Protein AF-A0AAP4A3H9-F1 (afdb_monomer)

Sequence (93 aa):
MTSNQYAMFLQRFIKNPKRVGSVLPSSRFLASKMVQSVSWDDVSKIAEFGSGTGAITRFIELRVNRSAIDKIDFVPLNFPPAFVYTCRKKEGI

Secondary structure (DSSP, 8-state):
--HHHHHHHHHHHHH-TTT---SSPPPHHHHHHHHHTS-GGG-SEEEEET-TTSTTHHHHHHHS-GGGEEEEEEETTSSS-EEEEEE------

InterPro domains:
  IPR029063 S-adenosyl-L-methionine-dependent methyltransferase superfamily [SSF53335] (9-66)

Solvent-accessible surface area (backbone atoms only — not comparable to full-atom values): 5738 Å² total; per-residue (Å²): 139,65,74,66,60,57,51,54,51,46,52,54,43,71,74,42,57,95,79,48,97,58,95,63,82,70,51,71,67,56,31,49,54,67,53,65,76,53,66,65,75,74,47,36,68,48,74,43,68,53,52,80,90,38,61,49,54,60,51,47,62,73,64,51,59,70,93,33,52,77,45,79,46,77,42,75,91,40,94,61,40,29,43,34,41,36,28,56,56,68,77,79,130

pLDDT: mean 71.61, std 13.07, range [40.53, 90.0]

Mean predicted aligned error: 10.51 Å

Organism: Paenibacillus polymyxa (NCBI:txid1406)

Nearest PDB structures (foldseek):
  8p5d-assembly1_SW0  TM=5.035E-01  e=1.418E+00  Spraguea lophii 42_110
  6htq-assembly1_h  TM=4.420E-01  e=6.957E-01  Bacillus subtilis subsp. subtilis str. 168
  8g4s-assembly1_W  TM=5.107E-01  e=2.230E+00  Giardia duodenalis assemblage A
  5kkp-assembly1_A  TM=4.566E-01  e=3.741E+00  Homo sapiens
  4v4p-assembly1_AT  TM=3.648E-01  e=3.287E+00  Thermus thermophilus HB8

Radius of gyration: 15.05 Å; Cα contacts (8 Å, |Δi|>4): 99; chains: 1; bounding box: 42×27×37 Å

Foldseek 3Di:
DDPVVQVVVQVLCVVCVVLDVDNGDDDLVRLLVVLVVDPQLADQKDKDFSCPPVSNVVNNVVSHDPVQFPDWDWAVVDVRIIIMTGGDRPDDD

Structure (mmCIF, N/CA/C/O backbone):
data_AF-A0AAP4A3H9-F1
#
_entry.id   AF-A0AAP4A3H9-F1
#
loop_
_atom_site.group_PDB
_atom_site.id
_atom_site.type_symbol
_atom_site.label_atom_id
_atom_site.label_alt_id
_atom_site.label_comp_id
_atom_site.label_asym_id
_atom_site.label_entity_id
_atom_site.label_seq_id
_atom_site.pdbx_PDB_ins_code
_atom_site.Cartn_x
_atom_site.Cartn_y
_atom_site.Cartn_z
_atom_site.occupancy
_atom_site.B_iso_or_equiv
_atom_site.auth_seq_id
_atom_site.auth_comp_id
_atom_site.auth_asym_id
_atom_site.auth_atom_id
_atom_site.pdbx_PDB_model_num
ATOM 1 N N . MET A 1 1 ? 15.902 11.861 7.962 1.00 44.09 1 MET A N 1
ATOM 2 C CA . MET A 1 1 ? 15.765 11.243 6.621 1.00 44.09 1 MET A CA 1
ATOM 3 C C . MET A 1 1 ? 16.951 11.713 5.810 1.00 44.09 1 MET A C 1
ATOM 5 O O . MET A 1 1 ? 17.149 12.914 5.744 1.00 44.09 1 MET A O 1
ATOM 9 N N . THR A 1 2 ? 17.785 10.808 5.309 1.00 40.53 2 THR A N 1
ATOM 10 C CA . THR A 1 2 ? 19.093 11.140 4.723 1.00 40.53 2 THR A CA 1
ATOM 11 C C . THR A 1 2 ? 19.033 11.242 3.196 1.00 40.53 2 THR A C 1
ATOM 13 O O . THR A 1 2 ? 18.283 10.509 2.548 1.00 40.53 2 THR A O 1
ATOM 16 N N . SER A 1 3 ? 19.851 12.126 2.615 1.00 56.16 3 SER A N 1
ATOM 17 C CA . SER A 1 3 ? 19.941 12.415 1.170 1.00 56.16 3 SER A CA 1
ATOM 18 C C . SER A 1 3 ? 20.202 11.179 0.293 1.00 56.16 3 SER A C 1
ATOM 20 O O . SER A 1 3 ? 19.817 11.144 -0.872 1.00 56.16 3 SER A O 1
ATOM 22 N N . ASN A 1 4 ? 20.782 10.124 0.871 1.00 61.12 4 ASN A N 1
ATOM 23 C CA . ASN A 1 4 ? 21.137 8.888 0.174 1.00 61.12 4 ASN A CA 1
ATOM 24 C C . ASN A 1 4 ? 19.908 8.062 -0.277 1.00 61.12 4 ASN A C 1
ATOM 26 O O . ASN A 1 4 ? 19.938 7.393 -1.306 1.00 61.12 4 ASN A O 1
ATOM 30 N N . GLN A 1 5 ? 18.783 8.154 0.446 1.00 56.19 5 GLN A N 1
ATOM 31 C CA . GLN A 1 5 ? 17.540 7.465 0.063 1.00 56.19 5 GLN A CA 1
ATOM 32 C C . GLN A 1 5 ? 16.914 8.095 -1.191 1.00 56.19 5 GLN A C 1
ATOM 34 O O . GLN A 1 5 ? 16.487 7.375 -2.089 1.00 56.19 5 GLN A O 1
ATOM 39 N N . TYR A 1 6 ? 16.926 9.428 -1.299 1.00 60.97 6 TYR A N 1
ATOM 40 C CA . TYR A 1 6 ? 16.431 10.139 -2.484 1.00 60.97 6 TYR A CA 1
ATOM 41 C C . TYR A 1 6 ? 17.254 9.824 -3.737 1.00 60.97 6 TYR A C 1
ATOM 43 O O . TYR A 1 6 ? 16.676 9.604 -4.798 1.00 60.97 6 TYR A O 1
ATOM 51 N N . ALA A 1 7 ? 18.581 9.722 -3.608 1.00 59.44 7 ALA A N 1
ATOM 52 C CA . ALA A 1 7 ? 19.461 9.340 -4.711 1.00 59.44 7 ALA A CA 1
ATOM 53 C C . ALA A 1 7 ? 19.181 7.910 -5.217 1.00 59.44 7 ALA A C 1
ATOM 55 O O . ALA A 1 7 ? 19.091 7.696 -6.425 1.00 59.44 7 ALA A O 1
ATOM 56 N N . MET A 1 8 ? 18.945 6.943 -4.319 1.00 59.38 8 MET A N 1
ATOM 57 C CA . MET A 1 8 ? 18.536 5.583 -4.708 1.00 59.38 8 MET A CA 1
ATOM 58 C C . MET A 1 8 ? 17.155 5.544 -5.382 1.00 59.38 8 MET A C 1
ATOM 60 O O . MET A 1 8 ? 16.955 4.773 -6.324 1.00 59.38 8 MET A O 1
ATOM 64 N N . PHE A 1 9 ? 16.202 6.371 -4.940 1.00 61.75 9 PHE A N 1
ATOM 65 C CA . PHE A 1 9 ? 14.894 6.491 -5.596 1.00 61.75 9 PHE A CA 1
ATOM 66 C C . PHE A 1 9 ? 15.009 7.105 -6.992 1.00 61.75 9 PHE A C 1
ATOM 68 O O . PHE A 1 9 ? 14.438 6.560 -7.937 1.00 61.75 9 PHE A O 1
ATOM 75 N N . LEU A 1 10 ? 15.798 8.172 -7.144 1.00 58.56 10 LEU A N 1
ATOM 76 C CA . LEU A 1 10 ? 16.061 8.806 -8.434 1.00 58.56 10 LEU A CA 1
ATOM 77 C C . LEU A 1 10 ? 16.787 7.847 -9.392 1.00 58.56 10 LEU A C 1
ATOM 79 O O . LEU A 1 10 ? 16.422 7.744 -10.558 1.00 58.56 10 LEU A O 1
ATOM 83 N N . GLN A 1 11 ? 17.745 7.058 -8.898 1.00 60.31 11 GLN A N 1
ATOM 84 C CA . GLN A 1 11 ? 18.428 6.035 -9.694 1.00 60.31 11 GLN A CA 1
ATOM 85 C C . GLN A 1 11 ? 17.470 4.927 -10.166 1.00 60.31 11 GLN A C 1
ATOM 87 O O . GLN A 1 11 ? 17.575 4.457 -11.300 1.00 60.31 11 GLN A O 1
ATOM 92 N N . ARG A 1 12 ? 16.520 4.503 -9.321 1.00 58.75 12 ARG A N 1
ATOM 93 C CA . ARG A 1 12 ? 15.486 3.523 -9.700 1.00 58.75 12 ARG A CA 1
ATOM 94 C C . ARG A 1 12 ? 14.477 4.098 -10.699 1.00 58.75 12 ARG A C 1
ATOM 96 O O . ARG A 1 12 ? 14.074 3.371 -11.604 1.00 58.75 12 ARG A O 1
ATOM 103 N N . PHE A 1 13 ? 14.134 5.382 -10.577 1.00 58.19 13 PHE A N 1
ATOM 104 C CA . PHE A 1 13 ? 13.308 6.118 -11.538 1.00 58.19 13 PHE A CA 1
ATOM 105 C C . PHE A 1 13 ? 13.988 6.214 -12.915 1.00 58.19 13 PHE A C 1
ATOM 107 O O . PHE A 1 13 ? 13.413 5.783 -13.913 1.00 58.19 13 PHE A O 1
ATOM 114 N N . ILE A 1 14 ? 15.250 6.662 -12.961 1.00 56.47 14 ILE A N 1
ATOM 115 C CA . ILE A 1 14 ? 16.040 6.791 -14.201 1.00 56.47 14 ILE A CA 1
ATOM 116 C C . ILE A 1 14 ? 16.253 5.430 -14.885 1.00 56.47 14 ILE A C 1
ATOM 118 O O . ILE A 1 14 ? 16.290 5.357 -16.111 1.00 56.47 14 ILE A O 1
ATOM 122 N N . LYS A 1 15 ? 16.349 4.332 -14.122 1.00 60.56 15 LYS A N 1
ATOM 123 C CA . LYS A 1 15 ? 16.491 2.979 -14.687 1.00 60.56 15 LYS A CA 1
ATOM 124 C C . LYS A 1 15 ? 15.218 2.436 -15.350 1.00 60.56 15 LYS A C 1
ATOM 126 O O . LYS A 1 15 ? 15.344 1.574 -16.211 1.00 60.56 15 LYS A O 1
ATOM 131 N N . ASN A 1 16 ? 14.015 2.884 -14.969 1.00 55.72 16 ASN A N 1
ATOM 132 C CA . ASN A 1 16 ? 12.749 2.363 -15.521 1.00 55.72 16 ASN A CA 1
ATOM 133 C C . ASN A 1 16 ? 11.676 3.456 -15.754 1.00 55.72 16 ASN A C 1
ATOM 135 O O . ASN A 1 16 ? 10.554 3.336 -15.251 1.00 55.72 16 ASN A O 1
ATOM 139 N N . PRO A 1 17 ? 11.964 4.495 -16.560 1.00 48.50 17 PRO A N 1
ATOM 140 C CA . PRO A 1 17 ? 11.081 5.655 -16.732 1.00 48.50 17 PRO A CA 1
ATOM 141 C C . PRO A 1 17 ? 9.756 5.316 -17.433 1.00 48.50 17 PRO A C 1
ATOM 143 O O . PRO A 1 17 ? 8.754 5.981 -17.219 1.00 48.50 17 PRO A O 1
ATOM 146 N N . LYS A 1 18 ? 9.700 4.228 -18.216 1.00 49.59 18 LYS A N 1
ATOM 147 C CA . LYS A 1 18 ? 8.463 3.752 -18.869 1.00 49.59 18 LYS A CA 1
ATOM 148 C C . LYS A 1 18 ? 7.464 3.081 -17.907 1.00 49.59 18 LYS A C 1
ATOM 150 O O . LYS A 1 18 ? 6.360 2.757 -18.327 1.00 49.59 18 LYS A O 1
ATOM 155 N N . ARG A 1 19 ? 7.844 2.837 -16.641 1.00 54.25 19 ARG A N 1
ATOM 156 C CA . ARG A 1 19 ? 6.982 2.234 -15.600 1.00 54.25 19 ARG A CA 1
ATOM 157 C C . ARG A 1 19 ? 6.590 3.204 -14.481 1.00 54.25 19 ARG A C 1
ATOM 159 O O . ARG A 1 19 ? 5.734 2.860 -13.674 1.00 54.25 19 ARG A O 1
ATOM 166 N N . VAL A 1 20 ? 7.208 4.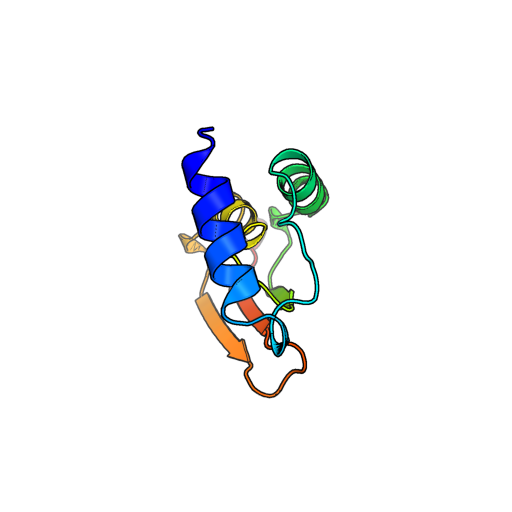384 -14.405 1.00 57.09 20 VAL A N 1
ATOM 167 C CA . VAL A 1 20 ? 6.992 5.348 -13.319 1.00 57.09 20 VAL A CA 1
ATOM 168 C C . VAL A 1 20 ? 6.643 6.702 -13.934 1.00 57.09 20 VAL A C 1
ATOM 170 O O . VAL A 1 20 ? 7.496 7.343 -14.532 1.00 57.09 20 VAL A O 1
ATOM 173 N N . GLY A 1 21 ? 5.385 7.131 -13.799 1.00 53.69 21 GLY A N 1
ATOM 174 C CA . GLY A 1 21 ? 4.885 8.398 -14.361 1.00 53.69 21 GLY A CA 1
ATOM 175 C C . GLY A 1 21 ? 5.267 9.657 -13.570 1.00 53.69 21 GLY A C 1
ATOM 176 O O . GLY A 1 21 ? 4.921 10.759 -13.983 1.00 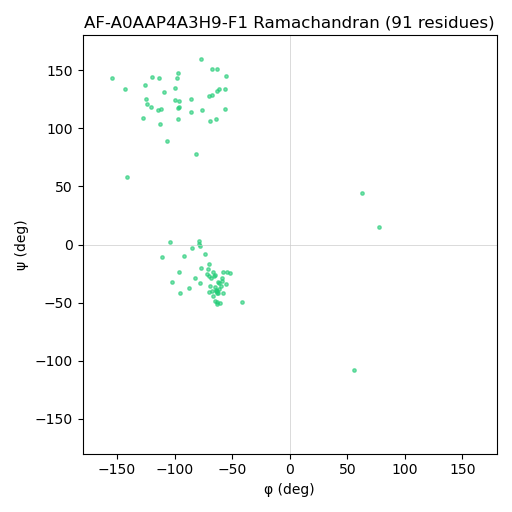53.69 21 GLY A O 1
ATOM 177 N N . SER A 1 22 ? 5.979 9.508 -12.447 1.00 57.44 22 SER A N 1
ATOM 178 C CA . SER A 1 22 ? 6.322 10.599 -11.526 1.00 57.44 22 SER A CA 1
ATOM 179 C C . SER A 1 22 ? 7.830 10.688 -11.316 1.00 57.44 22 SER A C 1
ATOM 181 O O . SER A 1 22 ? 8.441 9.745 -10.821 1.00 57.44 22 SER A O 1
ATOM 183 N N . VAL A 1 23 ? 8.414 11.846 -11.638 1.00 55.69 23 VAL A N 1
ATOM 184 C CA . VAL A 1 23 ? 9.858 12.137 -11.493 1.00 55.69 23 VAL A CA 1
ATOM 185 C C . VAL A 1 23 ? 10.311 12.133 -10.029 1.00 55.69 23 VAL A C 1
ATOM 187 O O . VAL A 1 23 ? 11.468 11.842 -9.726 1.00 55.69 23 VAL A O 1
ATOM 190 N N . LEU A 1 24 ? 9.390 12.421 -9.105 1.00 57.62 24 LEU A N 1
ATOM 191 C CA . LEU A 1 24 ? 9.640 12.491 -7.670 1.00 57.62 24 LEU A CA 1
ATOM 192 C C . LEU A 1 24 ? 8.666 11.574 -6.910 1.00 57.62 24 LEU A C 1
ATOM 194 O O . LEU A 1 24 ? 7.474 11.559 -7.228 1.00 57.62 24 LEU A O 1
ATOM 198 N N . PRO A 1 25 ? 9.139 10.816 -5.901 1.00 63.88 25 PRO A N 1
ATOM 199 C CA . PRO A 1 25 ? 8.259 10.035 -5.040 1.00 63.88 25 PRO A CA 1
ATOM 200 C C . PRO A 1 25 ? 7.382 10.956 -4.180 1.00 63.88 25 PRO A C 1
ATOM 202 O O . PRO A 1 25 ? 7.806 12.047 -3.793 1.00 63.88 25 PRO A O 1
ATOM 205 N N . SER A 1 26 ? 6.182 10.490 -3.820 1.00 70.38 26 SER A N 1
ATOM 206 C CA . SER A 1 26 ? 5.316 11.201 -2.874 1.00 70.38 26 SER A CA 1
ATOM 207 C C . SER A 1 26 ? 6.046 11.453 -1.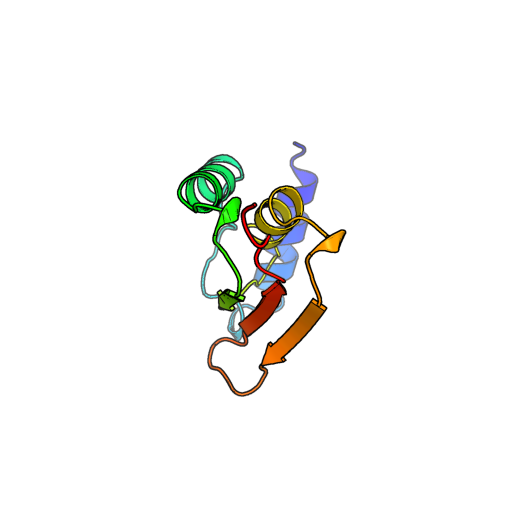555 1.00 70.38 26 SER A C 1
ATOM 209 O O . SER A 1 26 ? 6.673 10.553 -0.987 1.00 70.38 26 SER A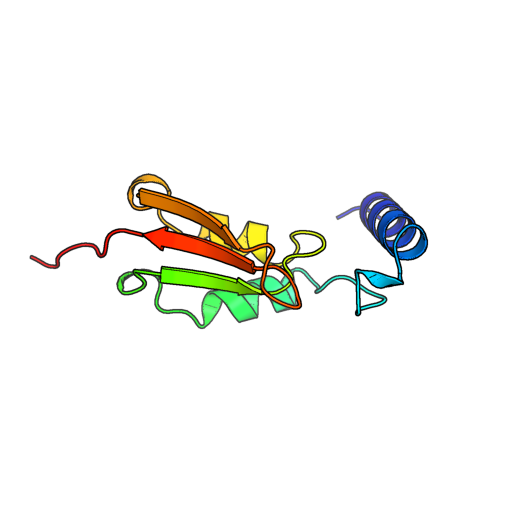 O 1
ATOM 211 N N . SER A 1 27 ? 5.955 12.683 -1.044 1.00 77.44 27 SER A N 1
ATOM 212 C CA . SER A 1 27 ? 6.535 13.024 0.254 1.00 77.44 27 SER A CA 1
ATOM 213 C C . SER A 1 27 ? 5.853 12.220 1.367 1.00 77.44 27 SER A C 1
ATOM 215 O O . SER A 1 27 ? 4.670 11.882 1.282 1.00 77.44 27 SER A O 1
ATOM 217 N N . ARG A 1 28 ? 6.571 11.939 2.460 1.00 76.56 28 ARG A N 1
ATOM 218 C CA . ARG A 1 28 ? 5.978 11.249 3.623 1.00 76.56 28 ARG A CA 1
ATOM 219 C C . ARG A 1 28 ? 4.791 12.001 4.213 1.00 76.56 28 ARG A C 1
ATOM 221 O O . ARG A 1 28 ? 3.891 11.369 4.754 1.00 76.56 28 ARG A O 1
ATOM 228 N N . PHE A 1 29 ? 4.803 13.329 4.126 1.00 82.00 29 PHE A N 1
ATOM 229 C CA . PHE A 1 29 ? 3.691 14.152 4.580 1.00 82.00 29 PHE A CA 1
ATOM 230 C C . PHE A 1 29 ? 2.440 13.888 3.737 1.00 82.00 29 PHE A C 1
ATOM 232 O O . PHE A 1 29 ? 1.383 13.601 4.295 1.00 82.00 29 PHE A O 1
ATOM 239 N N . LEU A 1 30 ? 2.586 13.892 2.407 1.00 84.81 30 LEU A N 1
ATOM 240 C CA . LEU A 1 30 ? 1.488 13.613 1.487 1.00 84.81 30 LEU A CA 1
ATOM 241 C C . LEU A 1 30 ? 0.959 12.186 1.667 1.00 84.81 30 LEU A C 1
ATOM 243 O O . LEU A 1 30 ? -0.235 12.010 1.878 1.00 84.81 30 LEU A O 1
ATOM 247 N N . ALA A 1 31 ? 1.841 11.182 1.682 1.00 86.19 31 ALA A N 1
ATOM 248 C CA . ALA A 1 31 ? 1.443 9.787 1.879 1.00 86.19 31 ALA A CA 1
ATOM 249 C C . ALA A 1 31 ? 0.698 9.580 3.212 1.00 86.19 31 ALA A C 1
ATOM 251 O O . ALA A 1 31 ? -0.338 8.921 3.256 1.00 86.19 31 ALA A O 1
ATOM 252 N N . SER A 1 32 ? 1.172 10.209 4.293 1.00 85.88 32 SER A N 1
ATOM 253 C CA . SER A 1 32 ? 0.501 10.166 5.595 1.00 85.88 32 SER A CA 1
ATOM 254 C C . SER A 1 32 ? -0.893 10.797 5.545 1.00 85.88 32 SER A C 1
ATOM 256 O O . SER A 1 32 ? -1.833 10.233 6.098 1.00 85.88 32 SER A O 1
ATOM 258 N N . LYS A 1 33 ? -1.055 11.932 4.854 1.00 88.81 33 LYS A N 1
ATOM 259 C CA . LYS A 1 33 ? -2.358 12.594 4.691 1.00 88.81 33 LYS A CA 1
ATOM 260 C C . LYS A 1 33 ? -3.334 11.784 3.838 1.00 88.81 33 LYS A C 1
ATOM 262 O O . LYS A 1 33 ? -4.493 11.687 4.219 1.00 88.81 33 LYS A O 1
ATOM 267 N N . MET A 1 34 ? -2.864 11.157 2.759 1.00 89.38 34 MET A N 1
ATOM 268 C CA . MET A 1 34 ? -3.686 10.291 1.900 1.00 89.38 34 MET A CA 1
ATOM 269 C C . MET A 1 34 ? -4.254 9.083 2.656 1.00 89.38 34 MET A C 1
ATOM 271 O O . MET A 1 34 ? -5.388 8.681 2.434 1.00 89.38 34 MET A O 1
ATOM 275 N N . VAL A 1 35 ? -3.468 8.503 3.562 1.00 90.00 35 VAL A N 1
ATOM 276 C CA . VAL A 1 35 ? -3.872 7.332 4.354 1.00 90.00 35 VAL A CA 1
ATOM 277 C C . VAL A 1 35 ? -4.721 7.745 5.571 1.00 90.00 35 VAL A C 1
ATOM 279 O O . VAL A 1 35 ? -5.576 6.987 6.015 1.00 90.00 35 VAL A O 1
ATOM 282 N N . GLN A 1 36 ? -4.533 8.952 6.115 1.00 88.88 36 GLN A N 1
ATOM 283 C CA . GLN A 1 36 ? -5.324 9.463 7.248 1.00 88.88 36 GLN A CA 1
ATOM 284 C C . GLN A 1 36 ? -6.805 9.684 6.922 1.00 88.88 36 GLN A C 1
ATOM 286 O O . GLN A 1 36 ? -7.623 9.617 7.831 1.00 88.88 36 GLN A O 1
ATOM 291 N N . SER A 1 37 ? -7.160 9.951 5.664 1.00 86.00 37 SER A N 1
ATOM 292 C CA . SER A 1 37 ? -8.549 10.210 5.260 1.00 86.00 37 SER A CA 1
ATOM 293 C C . SER A 1 37 ? -9.410 8.950 5.106 1.00 86.00 37 SER A C 1
ATOM 295 O O . SER A 1 37 ? -10.573 9.059 4.736 1.00 86.00 37 SER A O 1
ATOM 297 N N . VAL A 1 38 ? -8.853 7.760 5.343 1.00 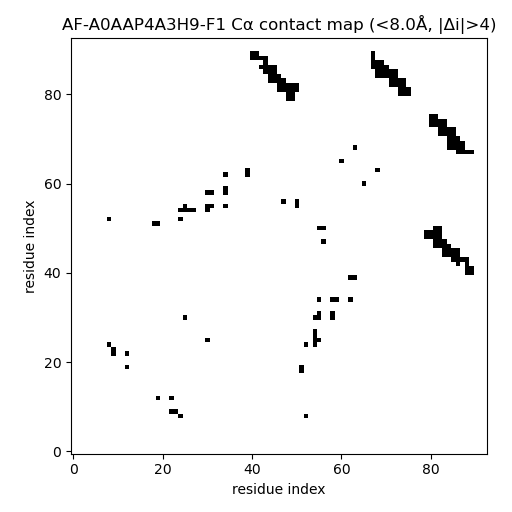87.88 38 VAL A N 1
ATOM 298 C CA . VAL A 1 38 ? -9.545 6.476 5.168 1.00 87.88 38 VAL A CA 1
ATOM 299 C C . VAL A 1 38 ? -10.047 5.956 6.519 1.00 87.88 38 VAL A C 1
ATOM 301 O O . VAL A 1 38 ? -9.304 5.942 7.500 1.00 87.88 38 VAL A O 1
ATOM 304 N N . SER A 1 39 ? -11.296 5.492 6.569 1.00 85.75 39 SER A N 1
ATOM 305 C CA . SER A 1 39 ? -11.920 4.868 7.744 1.00 85.75 39 SER A CA 1
ATOM 306 C C . SER A 1 39 ? -11.521 3.391 7.870 1.00 85.75 39 SER A C 1
ATOM 308 O O . SER A 1 39 ? -12.278 2.499 7.496 1.00 85.75 39 SER A O 1
ATOM 310 N N . TRP A 1 40 ? -10.309 3.131 8.367 1.00 84.88 40 TRP A N 1
ATOM 311 C CA . TRP A 1 40 ? -9.678 1.799 8.383 1.00 84.88 40 TRP A CA 1
ATOM 312 C C . TRP A 1 40 ? -10.463 0.697 9.110 1.00 84.88 40 TRP A C 1
ATOM 314 O O . TRP A 1 40 ? -10.273 -0.471 8.783 1.00 84.88 40 TRP A O 1
ATOM 324 N N . ASP A 1 41 ? -11.346 1.044 10.048 1.00 81.38 41 ASP A N 1
ATOM 325 C CA . ASP A 1 41 ? -12.159 0.072 10.792 1.00 81.38 41 ASP A CA 1
ATOM 326 C C . ASP A 1 41 ? -13.238 -0.610 9.927 1.00 81.38 41 ASP A C 1
ATOM 328 O O . ASP A 1 41 ? -13.594 -1.763 10.171 1.00 81.38 41 ASP A O 1
ATOM 332 N N . ASP A 1 42 ? -13.709 0.062 8.871 1.00 81.56 42 ASP A N 1
ATOM 333 C CA . ASP A 1 42 ? -14.770 -0.427 7.977 1.00 81.56 42 ASP A CA 1
ATOM 334 C C . ASP A 1 42 ? -14.252 -0.939 6.624 1.00 81.56 42 ASP A C 1
ATOM 336 O O . ASP A 1 42 ? -15.029 -1.349 5.755 1.00 81.56 42 ASP A O 1
ATOM 340 N N . VAL A 1 43 ? -12.936 -0.927 6.416 1.00 83.44 43 VAL A N 1
ATOM 341 C CA . VAL A 1 43 ? -12.331 -1.268 5.127 1.00 83.44 43 VAL A CA 1
ATOM 342 C C . VAL A 1 43 ? -12.119 -2.777 5.008 1.00 83.44 43 VAL A C 1
ATOM 344 O O . VAL A 1 43 ? -11.279 -3.364 5.685 1.00 83.44 43 VAL A O 1
ATOM 347 N N . SER A 1 44 ? -12.847 -3.404 4.082 1.00 82.12 44 SER A N 1
ATOM 348 C CA . SER A 1 44 ? -12.703 -4.829 3.748 1.00 82.12 44 SER A CA 1
ATOM 349 C C . SER A 1 44 ? -11.805 -5.089 2.538 1.00 82.12 44 SER A C 1
ATOM 351 O O . SER A 1 44 ? -11.253 -6.174 2.390 1.00 82.12 44 SER A O 1
ATOM 353 N N . LYS A 1 45 ? -11.640 -4.121 1.634 1.00 86.00 45 LYS A N 1
ATOM 354 C CA . LYS A 1 45 ? -10.796 -4.273 0.442 1.00 86.00 45 LYS A CA 1
ATOM 355 C C . LYS A 1 45 ? -10.071 -2.976 0.130 1.00 86.00 45 LYS A C 1
ATOM 357 O O . LYS A 1 45 ? -10.683 -1.913 0.106 1.00 86.00 45 LYS A O 1
ATOM 362 N N . ILE A 1 46 ? -8.775 -3.074 -0.141 1.00 86.88 46 ILE A N 1
ATOM 363 C CA . ILE A 1 46 ? -7.916 -1.946 -0.508 1.00 86.88 46 ILE A CA 1
ATOM 364 C C . ILE A 1 46 ? -7.253 -2.291 -1.827 1.00 86.88 46 ILE A C 1
ATOM 366 O O . ILE A 1 46 ? -6.596 -3.322 -1.924 1.00 86.88 46 ILE A O 1
ATOM 370 N N . ALA A 1 47 ? -7.389 -1.428 -2.826 1.00 86.56 47 ALA A N 1
ATOM 371 C CA . ALA A 1 47 ? -6.650 -1.540 -4.074 1.00 86.56 47 ALA A CA 1
ATOM 372 C C . ALA A 1 47 ? -5.649 -0.386 -4.169 1.00 86.56 47 ALA A C 1
ATOM 374 O O . ALA A 1 47 ? -6.036 0.781 -4.222 1.00 86.56 47 ALA A O 1
ATOM 375 N N . GLU A 1 48 ? -4.360 -0.711 -4.186 1.00 83.25 48 GLU A N 1
ATOM 376 C CA . GLU A 1 48 ? -3.291 0.236 -4.482 1.00 83.25 48 GLU A CA 1
ATOM 377 C C . GLU A 1 48 ? -2.900 0.106 -5.955 1.00 83.25 48 GLU A C 1
ATOM 379 O O . GLU A 1 48 ? -2.278 -0.873 -6.378 1.00 83.25 48 GLU A O 1
ATOM 384 N N . PHE A 1 49 ? -3.273 1.111 -6.742 1.00 80.06 49 PHE A N 1
ATOM 385 C CA . PHE A 1 49 ? -2.939 1.193 -8.159 1.00 80.06 49 PHE A CA 1
ATOM 386 C C . PHE A 1 49 ? -1.565 1.829 -8.347 1.00 80.06 49 PHE A C 1
ATOM 388 O O . PHE A 1 49 ? -1.326 2.940 -7.879 1.00 80.06 49 PHE A O 1
ATOM 395 N N . GLY A 1 50 ? -0.664 1.148 -9.061 1.00 71.38 50 GLY A N 1
ATOM 396 C CA . GLY A 1 50 ? 0.639 1.717 -9.400 1.00 71.38 50 GLY A CA 1
ATOM 397 C C . GLY A 1 50 ? 1.516 2.020 -8.180 1.00 71.38 50 GLY A C 1
ATOM 398 O O . GLY A 1 50 ? 2.146 3.074 -8.134 1.00 71.38 50 GLY A O 1
ATOM 399 N N . SER A 1 51 ? 1.588 1.093 -7.215 1.00 67.88 51 SER A N 1
ATOM 400 C CA . SER A 1 51 ? 2.344 1.245 -5.954 1.00 67.88 51 SER A CA 1
ATOM 401 C C . SER A 1 51 ? 3.811 1.661 -6.142 1.00 67.88 51 SER A C 1
ATOM 403 O O . SER A 1 51 ? 4.403 2.290 -5.263 1.00 67.88 51 SER A O 1
ATOM 405 N N . GLY A 1 52 ? 4.396 1.368 -7.310 1.00 69.94 52 GLY A N 1
ATOM 406 C CA . GLY A 1 52 ? 5.649 1.949 -7.781 1.00 69.94 52 GLY A CA 1
ATOM 407 C C . GLY A 1 52 ? 6.796 1.747 -6.792 1.00 69.94 52 GLY A C 1
ATOM 408 O O . GLY A 1 52 ? 7.333 0.653 -6.652 1.00 69.94 52 GLY A O 1
ATOM 409 N N . THR A 1 53 ? 7.200 2.826 -6.123 1.00 68.44 53 THR A N 1
ATOM 410 C CA . THR A 1 53 ? 8.299 2.844 -5.147 1.00 68.44 53 THR A CA 1
ATOM 411 C C . THR A 1 53 ? 7.891 2.443 -3.724 1.00 68.44 53 THR A C 1
ATOM 413 O O . THR A 1 53 ? 8.753 2.386 -2.847 1.00 68.44 53 THR A O 1
ATOM 416 N N . 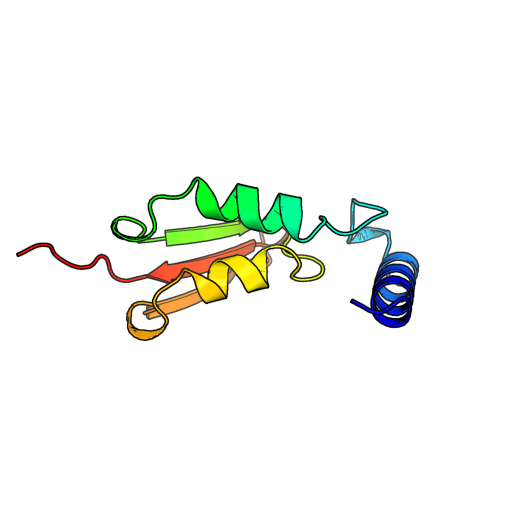GLY A 1 54 ? 6.605 2.180 -3.476 1.00 73.94 54 GLY A N 1
ATOM 417 C CA . GLY A 1 54 ? 6.064 1.799 -2.169 1.00 73.94 54 GLY A CA 1
ATOM 418 C C . GLY A 1 54 ? 5.895 2.962 -1.186 1.00 73.94 54 GLY A C 1
ATOM 419 O O . GLY A 1 54 ? 5.744 2.746 0.019 1.00 73.94 54 GLY A O 1
ATOM 420 N N . ALA A 1 55 ? 5.949 4.209 -1.675 1.00 79.12 55 ALA A N 1
ATOM 421 C CA . ALA A 1 55 ? 5.878 5.409 -0.839 1.00 79.12 55 ALA A CA 1
ATOM 422 C C . ALA A 1 55 ? 4.555 5.516 -0.061 1.00 79.12 55 ALA A C 1
ATOM 424 O O . ALA A 1 55 ? 4.560 6.019 1.062 1.00 79.12 55 ALA A O 1
ATOM 425 N N . ILE A 1 56 ? 3.453 5.028 -0.642 1.00 83.44 56 ILE A N 1
ATOM 426 C CA . ILE A 1 56 ? 2.126 4.977 -0.015 1.00 83.44 56 ILE A CA 1
ATOM 427 C C . ILE A 1 56 ? 1.897 3.605 0.630 1.00 83.44 56 ILE A C 1
ATOM 429 O O . ILE A 1 56 ? 1.467 3.569 1.784 1.00 83.44 56 ILE A O 1
ATOM 433 N N . THR A 1 57 ? 2.290 2.509 -0.034 1.00 84.62 57 THR A N 1
ATOM 434 C CA . THR A 1 57 ? 2.225 1.129 0.486 1.00 84.62 57 THR A CA 1
ATOM 435 C C . THR A 1 57 ? 2.646 1.017 1.950 1.00 84.62 57 THR A C 1
ATOM 437 O O . THR A 1 57 ? 1.898 0.497 2.772 1.00 84.62 57 THR A O 1
ATOM 440 N N . ARG A 1 58 ? 3.799 1.591 2.329 1.00 83.12 58 ARG A N 1
ATOM 441 C CA . ARG A 1 58 ? 4.294 1.531 3.717 1.00 83.12 58 ARG A CA 1
ATOM 442 C C . ARG A 1 58 ? 3.328 2.151 4.732 1.00 83.12 58 ARG A C 1
ATOM 444 O O . ARG A 1 58 ? 3.261 1.700 5.869 1.00 83.12 58 ARG A O 1
ATOM 451 N N . PHE A 1 59 ? 2.628 3.221 4.365 1.00 87.62 59 PHE A N 1
ATOM 452 C CA . PHE A 1 59 ? 1.671 3.870 5.261 1.00 87.62 59 PHE A CA 1
ATOM 453 C C . PHE A 1 59 ? 0.355 3.098 5.338 1.00 87.62 59 PHE A C 1
ATOM 455 O O . PHE A 1 59 ? -0.235 3.062 6.414 1.00 87.62 59 PHE A O 1
ATOM 462 N N . ILE A 1 60 ? -0.062 2.447 4.247 1.00 87.38 60 ILE A N 1
ATOM 463 C CA . ILE A 1 60 ? -1.201 1.519 4.248 1.00 87.38 60 ILE A CA 1
ATOM 464 C C . ILE A 1 60 ? -0.913 0.361 5.212 1.00 87.38 60 ILE A C 1
ATOM 466 O O . ILE A 1 60 ? -1.698 0.117 6.121 1.00 87.38 60 ILE A O 1
ATOM 470 N N . GLU A 1 61 ? 0.254 -0.282 5.106 1.00 84.56 61 GLU A N 1
ATOM 471 C CA . GLU A 1 61 ? 0.641 -1.401 5.982 1.00 84.56 61 GLU A CA 1
ATOM 472 C C . GLU A 1 61 ? 0.675 -1.049 7.478 1.00 84.56 61 GLU A C 1
ATOM 474 O O . GLU A 1 61 ? 0.469 -1.922 8.316 1.00 84.56 61 GLU A O 1
ATOM 479 N N . LEU A 1 62 ? 0.939 0.215 7.829 1.00 85.62 62 LEU A N 1
ATOM 480 C CA . LEU A 1 62 ? 0.928 0.683 9.221 1.00 85.62 62 LEU A CA 1
ATOM 481 C C . LEU A 1 62 ? -0.485 0.890 9.782 1.00 85.62 62 LEU A C 1
ATOM 483 O O . LEU A 1 62 ? -0.639 0.981 10.999 1.00 85.62 62 LEU A O 1
ATOM 487 N N . ARG A 1 63 ? -1.49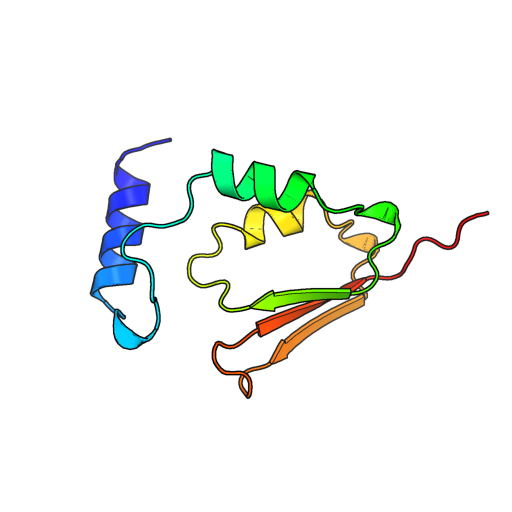7 1.046 8.921 1.00 85.88 63 ARG A N 1
ATOM 488 C CA . ARG A 1 63 ? -2.895 1.251 9.332 1.00 85.88 63 ARG A CA 1
ATOM 489 C C . ARG A 1 63 ? -3.735 -0.005 9.211 1.00 85.88 63 ARG A C 1
ATOM 491 O O . ARG A 1 63 ? -4.644 -0.197 10.012 1.00 85.88 63 ARG A O 1
ATOM 498 N N . VAL A 1 64 ? -3.429 -0.857 8.239 1.00 83.50 64 VAL A N 1
ATOM 499 C CA . VAL A 1 64 ? -4.112 -2.135 8.081 1.00 83.50 64 VAL A CA 1
ATOM 500 C C . VAL A 1 64 ? -3.753 -3.046 9.249 1.00 83.50 64 VAL A C 1
ATOM 502 O O . VAL A 1 64 ? -2.583 -3.278 9.556 1.00 83.50 64 VAL A O 1
ATOM 505 N N . ASN A 1 65 ? -4.773 -3.606 9.892 1.00 79.62 65 ASN A N 1
ATOM 506 C CA . ASN A 1 65 ? -4.570 -4.655 10.874 1.00 79.62 65 ASN A CA 1
ATOM 507 C C . ASN A 1 65 ? -4.089 -5.922 10.148 1.00 79.62 65 ASN A C 1
ATOM 509 O O . ASN A 1 65 ? -4.876 -6.581 9.474 1.00 79.62 65 ASN A O 1
ATOM 513 N N . ARG A 1 66 ? -2.800 -6.272 10.272 1.00 74.19 66 ARG A N 1
ATOM 514 C CA . ARG A 1 66 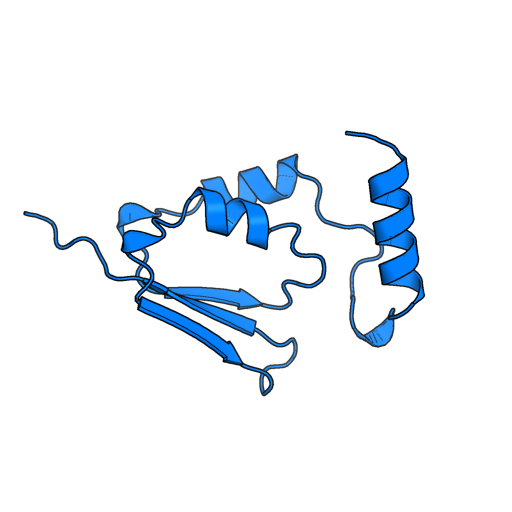? -2.231 -7.458 9.598 1.00 74.19 66 ARG A CA 1
ATOM 515 C C . ARG A 1 66 ? -2.975 -8.751 9.918 1.00 74.19 66 ARG A C 1
ATOM 517 O O . ARG A 1 66 ? -3.093 -9.590 9.037 1.00 74.19 66 ARG A O 1
ATOM 524 N N . SER A 1 67 ? -3.502 -8.901 11.132 1.00 75.69 67 SER A N 1
ATOM 525 C CA . SER A 1 67 ? -4.272 -10.086 11.533 1.00 75.69 67 SER A CA 1
ATOM 526 C C . SER A 1 67 ? -5.643 -10.170 10.850 1.00 75.69 67 SER A C 1
ATOM 528 O O . SER A 1 67 ? -6.268 -11.232 10.838 1.00 75.69 67 SER A O 1
ATOM 530 N N . ALA A 1 68 ? -6.113 -9.058 10.280 1.00 75.06 68 ALA A N 1
ATOM 531 C CA . ALA A 1 68 ? -7.328 -8.994 9.484 1.00 75.06 68 ALA A CA 1
ATOM 532 C C . ALA A 1 68 ? -7.073 -9.199 7.982 1.00 75.06 68 ALA A C 1
ATOM 534 O O . ALA A 1 68 ? -8.044 -9.347 7.254 1.00 75.06 68 ALA A O 1
ATOM 535 N N . ILE A 1 69 ? -5.827 -9.219 7.491 1.00 81.56 69 ILE A N 1
ATOM 536 C CA . ILE A 1 69 ? -5.554 -9.461 6.065 1.00 81.56 69 ILE A CA 1
ATOM 537 C C . ILE A 1 69 ? -5.733 -10.951 5.769 1.00 81.56 69 ILE A C 1
ATOM 539 O O . ILE A 1 69 ? -4.959 -11.776 6.248 1.00 81.56 69 ILE A O 1
ATOM 543 N N . ASP A 1 70 ? -6.709 -11.278 4.928 1.00 82.69 70 ASP A N 1
ATOM 544 C CA . ASP A 1 70 ? -6.943 -12.649 4.468 1.00 82.69 70 ASP A CA 1
ATOM 545 C C . ASP A 1 70 ? -6.126 -12.980 3.226 1.00 82.69 70 ASP A C 1
ATOM 547 O O . ASP A 1 70 ? -5.658 -14.105 3.056 1.00 82.69 70 ASP A O 1
ATOM 551 N N . LYS A 1 71 ? -5.981 -12.007 2.319 1.00 82.62 71 LYS A N 1
ATOM 552 C CA . LYS A 1 71 ? -5.367 -12.247 1.015 1.00 82.62 71 LYS A CA 1
ATOM 553 C C . LYS A 1 71 ? -4.754 -10.985 0.434 1.00 82.62 71 LYS A C 1
ATOM 555 O O . LYS A 1 71 ? -5.322 -9.900 0.548 1.00 82.62 71 LYS A O 1
ATOM 560 N N . ILE A 1 72 ? -3.619 -11.148 -0.237 1.00 81.00 72 ILE A N 1
ATOM 561 C CA . ILE A 1 72 ? -2.993 -10.107 -1.049 1.00 81.00 72 ILE A CA 1
ATOM 562 C C . ILE A 1 72 ? -2.903 -10.640 -2.474 1.00 81.00 72 ILE A C 1
ATOM 564 O O . ILE A 1 72 ? -2.247 -11.649 -2.721 1.00 81.00 72 ILE A O 1
ATOM 568 N N . ASP A 1 73 ? -3.571 -9.961 -3.396 1.00 80.75 73 ASP A N 1
ATOM 569 C CA . ASP A 1 73 ? -3.592 -10.295 -4.811 1.00 80.75 73 ASP A CA 1
ATOM 570 C C . ASP A 1 73 ? -2.801 -9.256 -5.601 1.00 80.75 73 ASP A C 1
ATOM 572 O O . ASP A 1 73 ? -3.002 -8.049 -5.460 1.00 80.75 73 ASP A O 1
ATOM 576 N N . PHE A 1 74 ? -1.908 -9.724 -6.468 1.00 76.06 74 PHE A N 1
ATOM 577 C CA . PHE A 1 74 ? -1.303 -8.880 -7.488 1.00 76.06 74 PHE A CA 1
ATOM 578 C C . PHE A 1 74 ? -2.083 -9.059 -8.785 1.00 76.06 74 PHE A C 1
ATOM 580 O O . PHE A 1 74 ? -2.217 -10.178 -9.280 1.00 76.06 74 PHE A O 1
ATOM 587 N N . VAL A 1 75 ? -2.594 -7.960 -9.336 1.00 74.06 75 VAL A N 1
ATOM 588 C CA . VAL A 1 75 ? -3.372 -7.958 -10.578 1.00 74.06 75 VAL A CA 1
ATOM 589 C C . VAL A 1 75 ? -2.501 -7.370 -11.695 1.00 74.06 75 VAL A C 1
ATOM 591 O O . VAL A 1 75 ? -2.513 -6.153 -11.909 1.00 74.06 75 VAL A O 1
ATOM 594 N N . PRO A 1 76 ? -1.720 -8.208 -12.410 1.00 57.56 76 PRO A N 1
ATOM 595 C CA . PRO A 1 76 ? -0.833 -7.752 -13.480 1.00 57.56 76 PRO A CA 1
ATOM 596 C C . PRO A 1 76 ? -1.589 -7.296 -14.729 1.00 57.56 76 PRO A C 1
ATOM 598 O O . PRO A 1 76 ? -1.038 -6.542 -15.522 1.00 57.56 76 PRO A O 1
ATOM 601 N N . LEU A 1 77 ? -2.838 -7.743 -14.907 1.00 62.69 77 LEU A N 1
ATOM 602 C CA . LEU A 1 77 ? -3.658 -7.434 -16.081 1.00 62.69 77 LEU A CA 1
ATOM 603 C C . LEU A 1 77 ? -4.300 -6.031 -16.039 1.00 62.69 77 LEU A C 1
ATOM 605 O O . LEU A 1 77 ? -5.066 -5.689 -16.933 1.00 62.69 77 LEU A O 1
ATOM 609 N N . ASN A 1 78 ? -4.011 -5.227 -15.011 1.00 55.16 78 ASN A N 1
ATOM 610 C CA . ASN A 1 78 ? -4.479 -3.848 -14.902 1.00 55.16 78 ASN A CA 1
ATOM 611 C C . ASN A 1 78 ? -3.382 -2.877 -15.378 1.00 55.16 78 ASN A C 1
ATOM 613 O O . ASN A 1 78 ? -2.201 -3.118 -15.131 1.00 55.16 78 ASN A O 1
ATOM 617 N N . PHE A 1 79 ? -3.744 -1.777 -16.046 1.00 55.25 79 PHE A N 1
ATOM 618 C CA . PHE A 1 79 ? -2.789 -0.744 -16.470 1.00 55.25 79 PHE A CA 1
ATOM 619 C C . PHE A 1 79 ? -3.052 0.557 -15.686 1.00 55.25 79 PHE A C 1
ATOM 621 O O . PHE A 1 79 ? -4.019 1.249 -16.003 1.00 55.25 79 PHE A O 1
ATOM 628 N N . PRO A 1 80 ? -2.238 0.921 -14.668 1.00 61.78 80 PRO A N 1
ATOM 629 C CA . PRO A 1 80 ? -1.067 0.219 -14.123 1.00 61.78 80 PRO A CA 1
ATOM 630 C C . PRO A 1 80 ? -1.430 -0.984 -13.216 1.00 61.78 80 PRO A C 1
ATOM 632 O O . PRO A 1 80 ? -2.543 -1.027 -12.676 1.00 61.78 80 PRO A O 1
ATOM 635 N N . PRO A 1 81 ? -0.498 -1.942 -13.004 1.00 61.97 81 PRO A N 1
ATOM 636 C CA . PRO A 1 81 ? -0.718 -3.096 -12.130 1.00 61.97 81 PRO A CA 1
ATOM 637 C C . PRO A 1 81 ? -1.137 -2.675 -10.721 1.00 61.97 81 PRO A C 1
ATOM 639 O O . PRO A 1 81 ? -0.668 -1.652 -10.207 1.00 61.97 81 PRO A O 1
ATOM 642 N N . ALA A 1 82 ? -2.006 -3.468 -10.095 1.00 67.44 82 ALA A N 1
ATOM 643 C CA . ALA A 1 82 ? -2.568 -3.157 -8.784 1.00 67.44 82 ALA A CA 1
ATOM 644 C C . ALA A 1 82 ? -2.226 -4.227 -7.745 1.00 67.44 82 ALA A C 1
ATOM 646 O O . ALA A 1 82 ? -2.208 -5.421 -8.049 1.00 67.44 82 ALA A O 1
ATOM 647 N N . PHE A 1 83 ? -2.002 -3.787 -6.510 1.00 74.00 83 PHE A N 1
ATOM 648 C CA . PHE A 1 83 ? -1.986 -4.652 -5.334 1.00 74.00 83 PHE A CA 1
ATOM 649 C C . PHE A 1 83 ? -3.332 -4.538 -4.631 1.00 74.00 83 PHE A C 1
ATOM 651 O O . PHE A 1 83 ? -3.763 -3.438 -4.292 1.00 74.00 83 PHE A O 1
ATOM 658 N N . VAL A 1 84 ? -4.001 -5.665 -4.419 1.00 79.56 84 VAL A N 1
ATOM 659 C CA . VAL A 1 84 ? -5.310 -5.732 -3.773 1.00 79.56 84 VAL A CA 1
ATOM 660 C C . VAL A 1 84 ? -5.169 -6.465 -2.447 1.00 79.56 84 VAL A C 1
ATOM 662 O O . VAL A 1 84 ? -4.857 -7.650 -2.416 1.00 79.56 84 VAL A O 1
ATOM 665 N N . TYR A 1 85 ? -5.416 -5.764 -1.349 1.00 80.75 85 TYR A N 1
ATOM 666 C CA . TYR A 1 85 ? -5.459 -6.321 -0.003 1.00 80.75 85 TYR A CA 1
ATOM 667 C C . TYR A 1 85 ? -6.916 -6.602 0.350 1.00 80.75 85 TYR A C 1
ATOM 669 O O . TYR A 1 85 ? -7.735 -5.684 0.411 1.00 80.75 85 TYR A O 1
ATOM 677 N N . THR A 1 86 ? -7.244 -7.867 0.584 1.00 82.19 86 THR A N 1
ATOM 678 C CA . THR A 1 86 ? -8.543 -8.286 1.114 1.00 82.19 86 THR A CA 1
ATOM 679 C C . THR A 1 86 ? -8.408 -8.460 2.620 1.00 82.19 86 THR A C 1
ATOM 681 O O . THR A 1 86 ? -7.611 -9.272 3.089 1.00 82.19 86 THR A O 1
ATOM 684 N N . CYS A 1 87 ? -9.169 -7.668 3.364 1.00 79.62 87 CYS A N 1
ATOM 685 C CA . CYS A 1 87 ? -9.214 -7.645 4.815 1.00 79.62 87 CYS A CA 1
ATOM 686 C C . CYS A 1 87 ? -10.584 -8.132 5.308 1.00 79.62 87 CYS A C 1
ATOM 688 O O . CYS A 1 87 ? -11.623 -7.809 4.728 1.00 79.62 87 CYS A O 1
ATOM 690 N N . ARG A 1 88 ? -10.609 -8.869 6.417 1.00 72.94 88 ARG A N 1
ATOM 691 C CA . ARG A 1 88 ? -11.839 -9.157 7.152 1.00 72.94 88 ARG A CA 1
ATOM 692 C C . ARG A 1 88 ? -12.312 -7.888 7.816 1.00 72.94 88 ARG A C 1
ATOM 694 O O . ARG A 1 88 ? -11.564 -7.249 8.558 1.00 72.94 88 ARG A O 1
ATOM 701 N N . LYS A 1 89 ? -13.576 -7.555 7.577 1.00 68.44 89 LYS A N 1
ATOM 702 C CA . LYS A 1 89 ? -14.255 -6.561 8.393 1.00 68.44 89 LYS A CA 1
ATOM 703 C C . LYS A 1 89 ? -14.276 -7.089 9.829 1.00 68.44 89 LYS A C 1
ATOM 705 O O . LYS A 1 89 ? -14.599 -8.256 10.043 1.00 68.44 89 LYS A O 1
ATOM 710 N N . LYS A 1 90 ? -13.937 -6.248 10.809 1.00 63.34 90 LYS A N 1
ATOM 711 C CA . LYS A 1 90 ? -14.313 -6.546 12.193 1.00 63.34 90 LYS A CA 1
ATOM 712 C C . LYS A 1 90 ? -15.836 -6.526 12.237 1.00 63.34 90 LYS A 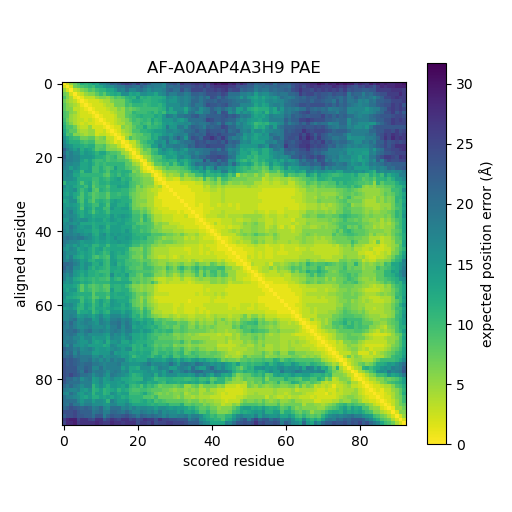C 1
ATOM 714 O O . LYS A 1 90 ? -16.430 -5.460 12.092 1.00 63.34 90 LYS A O 1
ATOM 719 N N . GLU A 1 91 ? -16.461 -7.691 12.372 1.00 56.12 91 GLU A N 1
ATOM 720 C CA . GLU A 1 91 ? -17.868 -7.741 12.754 1.00 56.12 91 GLU A CA 1
ATOM 721 C C . GLU A 1 91 ? -18.000 -6.987 14.077 1.00 56.12 91 GLU A C 1
ATOM 723 O O . GLU A 1 91 ? -17.340 -7.311 15.067 1.00 56.12 91 GLU A O 1
ATOM 728 N N . GLY A 1 92 ? -18.756 -5.891 14.032 1.00 55.03 92 GLY A N 1
ATOM 729 C CA . GLY A 1 92 ? -19.149 -5.172 15.230 1.00 55.03 92 GLY A CA 1
ATOM 730 C C . GLY A 1 92 ? -20.015 -6.096 16.074 1.00 55.03 92 GLY A C 1
ATOM 731 O O . GLY A 1 92 ? -20.906 -6.756 15.539 1.00 55.03 92 GLY A O 1
ATOM 732 N N . ILE A 1 93 ? -19.699 -6.159 17.365 1.00 43.91 93 ILE A N 1
ATOM 733 C CA . ILE A 1 93 ? -20.628 -6.633 18.393 1.00 43.91 93 ILE A CA 1
ATOM 734 C C . ILE A 1 93 ? -21.766 -5.616 18.485 1.00 43.91 93 ILE A C 1
ATOM 736 O O . ILE A 1 93 ? -21.442 -4.404 18.483 1.00 43.91 93 ILE A O 1
#